Protein AF-G4SUW9-F1 (afdb_monomer_lite)

Secondary structure (DSSP, 8-state):
------HHHHHHHHHHHHHHTT-----GGGEETTTTEEHHHHHHHHHHH--

Foldseek 3Di:
DPPPPPVVVVVVVVVVVCVVVPDDDDDPVQQDPVVRDSVVVVVVVCVVPVD

Organism: Methylotuvimicrobium alcaliphilum (strain DSM 19304 / NCIMB 14124 / VKM B-2133 / 20Z) (NCBI:txid1091494)

Radius of gyration: 16.4 Å; chains: 1; bounding box: 41×30×39 Å

pLDDT: mean 84.25, std 13.32, range [43.72, 95.88]

Structure (mmCIF, N/CA/C/O backbone):
data_AF-G4SUW9-F1
#
_entry.id   AF-G4SUW9-F1
#
loop_
_atom_site.group_PDB
_atom_site.id
_atom_site.type_symbol
_atom_site.label_atom_id
_atom_site.label_alt_id
_atom_site.label_comp_id
_atom_site.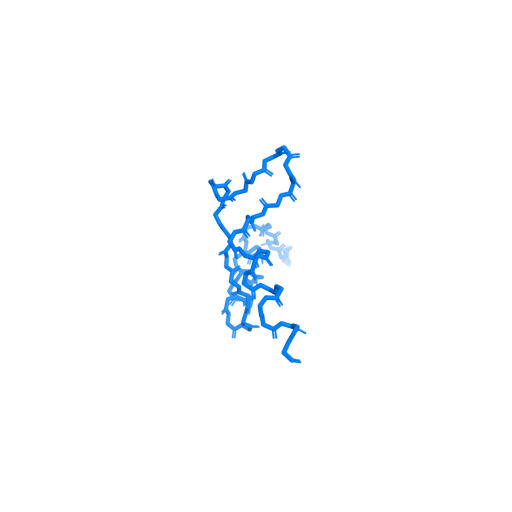label_asym_id
_atom_site.label_entity_id
_atom_site.label_seq_id
_atom_site.pdbx_PDB_ins_code
_atom_site.Cartn_x
_atom_site.Cartn_y
_atom_site.Cartn_z
_atom_site.occupancy
_atom_site.B_iso_or_equiv
_atom_site.auth_seq_id
_atom_site.auth_comp_id
_atom_site.auth_asym_id
_atom_site.auth_atom_id
_atom_site.pdbx_PDB_model_num
ATOM 1 N N . MET A 1 1 ? 30.174 -10.550 -20.634 1.00 43.72 1 MET A N 1
ATOM 2 C CA . MET A 1 1 ? 28.885 -10.024 -21.141 1.00 43.72 1 MET A CA 1
ATOM 3 C C . MET A 1 1 ? 28.327 -9.087 -20.080 1.00 43.72 1 MET A C 1
ATOM 5 O O . MET A 1 1 ? 28.241 -9.517 -18.938 1.00 43.72 1 MET A O 1
ATOM 9 N N . LYS A 1 2 ? 28.024 -7.816 -20.390 1.00 51.72 2 LYS A N 1
ATOM 10 C CA . LYS A 1 2 ? 27.292 -6.952 -19.443 1.00 51.72 2 LYS A CA 1
ATOM 11 C C . LYS A 1 2 ? 25.877 -7.515 -19.318 1.00 51.72 2 LYS A C 1
ATOM 13 O O . LYS A 1 2 ? 25.203 -7.654 -20.336 1.00 51.72 2 LYS A O 1
ATOM 18 N N . ALA A 1 3 ? 25.464 -7.882 -18.107 1.00 59.09 3 ALA A N 1
ATOM 19 C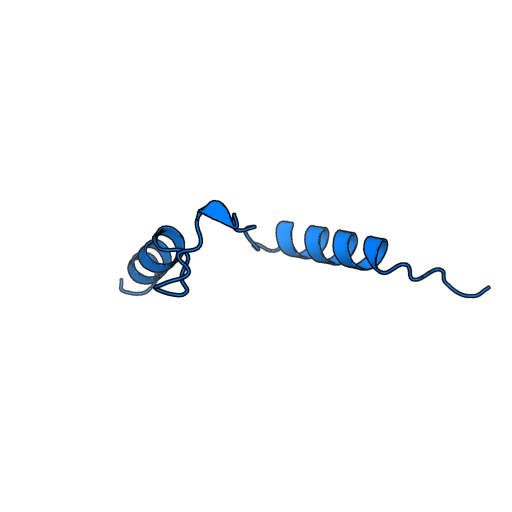 CA . ALA A 1 3 ? 24.083 -8.260 -17.845 1.00 59.09 3 ALA A CA 1
ATOM 20 C C . ALA A 1 3 ? 23.193 -7.071 -18.226 1.00 59.09 3 ALA A C 1
ATOM 22 O O . ALA A 1 3 ? 23.411 -5.955 -17.758 1.00 59.09 3 ALA A O 1
ATOM 23 N N . ASN A 1 4 ? 22.245 -7.293 -19.132 1.00 58.22 4 ASN A N 1
ATOM 24 C CA . ASN A 1 4 ? 21.279 -6.281 -19.529 1.00 58.22 4 ASN A CA 1
ATOM 25 C C . ASN A 1 4 ? 20.222 -6.182 -18.419 1.00 58.22 4 ASN A C 1
ATOM 27 O O . ASN A 1 4 ? 19.143 -6.757 -18.523 1.00 58.22 4 ASN A O 1
ATOM 31 N N . THR A 1 5 ? 20.570 -5.516 -17.319 1.00 58.38 5 THR A N 1
ATOM 32 C CA . THR A 1 5 ? 19.708 -5.266 -16.155 1.00 58.38 5 THR A CA 1
ATOM 33 C C . THR A 1 5 ? 18.715 -4.142 -16.454 1.00 58.38 5 THR A C 1
ATOM 35 O O . THR A 1 5 ? 18.649 -3.161 -15.722 1.00 58.38 5 THR A O 1
ATOM 38 N N . GLN A 1 6 ? 17.993 -4.227 -17.577 1.00 62.66 6 GLN A N 1
ATOM 39 C CA . GLN A 1 6 ? 16.930 -3.267 -17.880 1.00 62.66 6 GLN A CA 1
ATOM 40 C C . GLN A 1 6 ? 15.903 -3.343 -16.750 1.00 62.66 6 GLN A C 1
ATOM 42 O O . GLN A 1 6 ? 15.349 -4.416 -16.507 1.00 62.66 6 GLN A O 1
ATOM 47 N N . GLU A 1 7 ? 15.686 -2.221 -16.065 1.00 62.12 7 GLU A N 1
ATOM 48 C CA . GLU A 1 7 ? 14.864 -2.090 -14.851 1.00 62.12 7 GLU A CA 1
ATOM 49 C C . GLU A 1 7 ? 13.489 -2.758 -14.987 1.00 62.12 7 GLU A C 1
ATOM 51 O O . GLU A 1 7 ? 13.041 -3.434 -14.068 1.00 62.12 7 GLU A O 1
ATOM 56 N N . LYS A 1 8 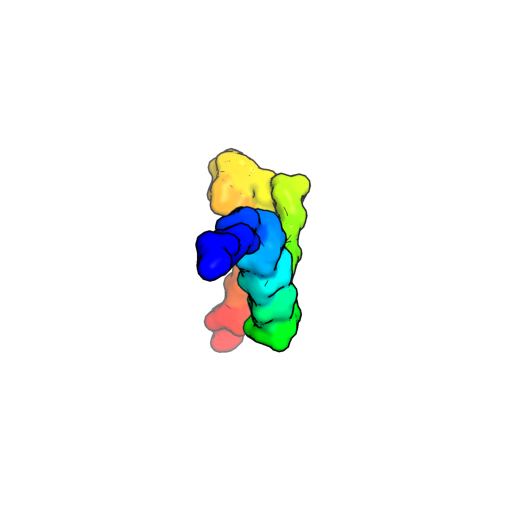? 12.907 -2.742 -16.191 1.00 62.59 8 LYS A N 1
ATOM 57 C CA . LYS A 1 8 ? 11.652 -3.432 -16.534 1.00 62.59 8 LYS A CA 1
ATOM 58 C C . LYS A 1 8 ? 11.598 -4.921 -16.152 1.00 62.59 8 LYS A C 1
ATOM 60 O O . LYS A 1 8 ? 10.539 -5.440 -15.821 1.00 62.59 8 LYS A O 1
ATOM 65 N N . HIS A 1 9 ? 12.720 -5.643 -16.234 1.00 71.06 9 HIS A N 1
ATOM 66 C CA . HIS A 1 9 ? 12.762 -7.063 -15.863 1.00 71.06 9 HIS A CA 1
ATOM 67 C C . HIS A 1 9 ? 12.848 -7.248 -14.347 1.00 71.06 9 HIS A C 1
ATOM 69 O O . HIS A 1 9 ? 12.397 -8.269 -13.834 1.00 71.06 9 HIS A O 1
ATOM 75 N N . PHE A 1 10 ? 13.404 -6.264 -13.639 1.00 81.12 10 PHE A N 1
ATOM 76 C CA . PHE A 1 10 ? 13.428 -6.243 -12.183 1.00 81.12 10 PHE A CA 1
ATOM 77 C C . PHE A 1 10 ? 12.059 -5.884 -11.615 1.00 81.12 10 PHE A C 1
ATOM 79 O O . PHE A 1 10 ? 11.594 -6.587 -10.728 1.00 81.12 10 PHE A O 1
ATOM 86 N N . GLU A 1 11 ? 11.389 -4.867 -12.157 1.00 82.88 11 GLU A N 1
ATOM 87 C CA . GLU A 1 11 ? 10.037 -4.476 -11.740 1.00 82.88 11 GLU A CA 1
ATOM 88 C C . GLU A 1 11 ? 9.052 -5.638 -11.872 1.00 82.88 11 GLU A C 1
ATOM 90 O O . GLU A 1 11 ? 8.403 -5.997 -10.896 1.00 82.88 11 GLU A O 1
ATOM 95 N N . ALA A 1 12 ? 9.031 -6.313 -13.026 1.00 86.69 12 ALA A N 1
ATOM 96 C CA . ALA A 1 12 ? 8.169 -7.476 -13.236 1.00 86.69 12 ALA A CA 1
ATOM 97 C C . ALA A 1 12 ? 8.495 -8.641 -12.282 1.00 86.69 12 ALA A C 1
ATOM 99 O O . ALA A 1 12 ? 7.595 -9.341 -11.823 1.00 86.69 12 ALA A O 1
ATOM 100 N N . ALA A 1 13 ? 9.775 -8.866 -11.965 1.00 89.12 13 ALA A N 1
ATOM 101 C CA . ALA A 1 13 ? 10.171 -9.904 -11.015 1.00 89.12 13 ALA A CA 1
ATOM 102 C C . ALA A 1 13 ? 9.762 -9.554 -9.573 1.00 89.12 13 ALA A C 1
ATOM 104 O O . ALA A 1 13 ? 9.321 -10.434 -8.831 1.00 89.12 13 ALA A O 1
ATOM 105 N N . ILE A 1 14 ? 9.884 -8.281 -9.188 1.00 89.12 14 ILE A N 1
ATOM 106 C CA . ILE A 1 14 ? 9.453 -7.757 -7.888 1.00 89.12 14 ILE A CA 1
ATOM 107 C C . ILE A 1 14 ? 7.934 -7.861 -7.769 1.00 89.12 14 ILE A C 1
ATOM 109 O O . ILE A 1 14 ? 7.446 -8.437 -6.802 1.00 89.12 14 ILE A O 1
ATOM 113 N N . GLU A 1 15 ? 7.190 -7.375 -8.761 1.00 89.94 15 GLU A N 1
ATOM 114 C CA . GLU A 1 15 ? 5.730 -7.450 -8.800 1.00 89.94 15 GLU A CA 1
ATOM 115 C C . GLU A 1 15 ? 5.253 -8.904 -8.718 1.00 89.94 15 GLU A C 1
ATOM 117 O O . GLU A 1 15 ? 4.435 -9.241 -7.864 1.00 89.94 15 GLU A O 1
ATOM 122 N N . HIS A 1 16 ? 5.833 -9.799 -9.523 1.00 91.88 16 HIS A N 1
ATOM 123 C CA . HIS A 1 16 ? 5.511 -11.223 -9.476 1.00 91.88 16 HIS A CA 1
ATOM 124 C C . HIS A 1 16 ? 5.762 -11.833 -8.090 1.00 91.88 16 HIS A C 1
ATOM 126 O O . HIS A 1 16 ? 4.932 -12.584 -7.576 1.00 91.88 16 HIS A O 1
ATOM 132 N N . HIS A 1 17 ? 6.896 -11.513 -7.462 1.00 93.94 17 HIS A N 1
ATOM 133 C CA . HIS A 1 17 ? 7.196 -11.985 -6.115 1.00 93.94 17 HIS A CA 1
ATOM 134 C C . HIS A 1 17 ? 6.182 -11.458 -5.093 1.00 93.94 17 HIS A C 1
ATOM 136 O O . HIS A 1 17 ? 5.668 -12.239 -4.295 1.00 93.94 17 HIS A O 1
ATOM 142 N N . LEU A 1 18 ? 5.865 -10.164 -5.135 1.00 93.69 18 LEU A N 1
ATOM 143 C CA . LEU A 1 18 ? 4.921 -9.523 -4.226 1.00 93.69 18 LEU A CA 1
ATOM 144 C C . LEU A 1 18 ? 3.526 -10.151 -4.339 1.00 93.69 18 LEU A C 1
ATOM 146 O O . LEU A 1 18 ? 2.973 -10.587 -3.326 1.00 93.69 18 LEU A O 1
ATOM 150 N N . LEU A 1 19 ? 2.989 -10.269 -5.557 1.00 92.25 19 LEU A N 1
ATOM 151 C CA . LEU A 1 19 ? 1.663 -10.845 -5.811 1.00 92.25 19 LEU A CA 1
ATOM 152 C C . LEU A 1 19 ? 1.545 -12.291 -5.304 1.00 92.25 19 LEU A C 1
ATOM 154 O O . LEU A 1 19 ? 0.501 -12.688 -4.791 1.00 92.25 19 LEU A O 1
ATOM 158 N N . ASN A 1 20 ? 2.632 -13.065 -5.370 1.00 94.94 20 ASN A N 1
ATOM 159 C CA . ASN A 1 20 ? 2.668 -14.434 -4.849 1.00 94.94 20 ASN A CA 1
ATOM 160 C C . ASN A 1 20 ? 2.837 -14.522 -3.321 1.00 94.94 20 ASN A C 1
ATOM 162 O O . ASN A 1 20 ? 2.692 -15.607 -2.761 1.00 94.94 20 ASN A O 1
ATOM 166 N N . ASN A 1 21 ? 3.162 -13.419 -2.640 1.00 94.75 21 ASN A N 1
ATOM 167 C CA . ASN A 1 21 ? 3.451 -13.382 -1.200 1.00 94.75 21 ASN A CA 1
ATOM 168 C C . ASN A 1 21 ? 2.480 -12.478 -0.424 1.00 94.75 21 ASN A C 1
ATOM 170 O O . ASN A 1 21 ? 2.823 -11.932 0.623 1.00 94.75 21 ASN A O 1
ATOM 174 N N . GLY A 1 22 ? 1.247 -12.335 -0.918 1.00 87.69 22 GLY A N 1
ATOM 175 C CA . GLY A 1 22 ? 0.166 -11.665 -0.192 1.00 87.69 22 GLY A CA 1
ATOM 176 C C . GLY A 1 22 ? 0.131 -10.146 -0.349 1.00 87.69 22 GLY A C 1
ATOM 177 O O . GLY A 1 22 ? -0.689 -9.494 0.296 1.00 87.69 22 GLY A O 1
ATOM 178 N N . TYR A 1 23 ? 0.969 -9.571 -1.218 1.00 88.88 23 TYR A N 1
ATOM 179 C CA . TYR A 1 23 ? 0.756 -8.198 -1.659 1.00 88.88 23 TYR A CA 1
ATOM 180 C C . TYR A 1 23 ? -0.509 -8.125 -2.512 1.00 88.88 23 TYR A C 1
ATOM 182 O O . TYR A 1 23 ? -0.706 -8.921 -3.432 1.00 88.88 23 TYR A O 1
ATOM 190 N N . GLN A 1 24 ? -1.343 -7.134 -2.220 1.00 84.38 24 GLN A N 1
ATOM 191 C CA . GLN A 1 24 ? -2.487 -6.778 -3.044 1.00 84.38 24 GLN A CA 1
ATOM 192 C C . GLN A 1 24 ? -2.172 -5.469 -3.776 1.00 84.38 24 GLN A C 1
ATOM 194 O O . GLN A 1 24 ? -1.810 -4.490 -3.107 1.00 84.38 24 GLN A O 1
ATOM 199 N N . PRO A 1 25 ? -2.280 -5.447 -5.117 1.00 85.00 25 PRO A N 1
ATOM 200 C CA . PRO A 1 25 ? -2.111 -4.226 -5.887 1.00 85.00 25 PRO A CA 1
ATOM 201 C C . PRO A 1 25 ? -3.241 -3.253 -5.542 1.00 85.00 25 PRO A C 1
ATOM 203 O O . PRO A 1 25 ? -4.390 -3.665 -5.393 1.00 85.00 25 PRO A O 1
ATOM 206 N N . GLY A 1 26 ? -2.894 -1.978 -5.381 1.00 84.06 26 GLY A N 1
ATOM 207 C CA . GLY A 1 26 ? -3.874 -0.898 -5.242 1.00 84.06 26 GLY A CA 1
ATOM 208 C C . GLY A 1 26 ? -4.250 -0.315 -6.604 1.00 84.06 26 GLY A C 1
ATOM 209 O O . GLY A 1 26 ? -3.506 -0.484 -7.574 1.00 84.06 26 GLY A O 1
ATOM 210 N N . ASP A 1 27 ? -5.371 0.403 -6.665 1.00 86.56 27 ASP A N 1
ATOM 211 C CA . ASP A 1 27 ? -5.735 1.245 -7.807 1.00 86.56 27 ASP A CA 1
ATOM 212 C C . ASP A 1 27 ? -5.531 2.718 -7.431 1.00 86.56 27 ASP A C 1
ATOM 214 O O . ASP A 1 27 ? -6.003 3.202 -6.405 1.00 86.56 27 ASP A O 1
ATOM 218 N N . SER A 1 28 ? -4.830 3.459 -8.288 1.00 86.81 28 SER A N 1
ATOM 219 C CA . SER A 1 28 ? -4.655 4.907 -8.140 1.00 86.81 28 SER A CA 1
ATOM 220 C C . SER A 1 28 ? -5.974 5.688 -8.082 1.00 86.81 28 SER A C 1
ATOM 222 O O . SER A 1 28 ? -6.000 6.781 -7.525 1.00 86.81 28 SER A O 1
ATOM 224 N N . GLN A 1 29 ? -7.056 5.145 -8.645 1.00 91.00 29 GLN A N 1
ATOM 225 C CA . GLN A 1 29 ? -8.389 5.750 -8.618 1.00 91.00 29 GLN A CA 1
ATOM 226 C C . GLN A 1 29 ? -9.032 5.707 -7.228 1.00 91.00 29 GLN A C 1
ATOM 228 O O . GLN A 1 29 ? -9.857 6.565 -6.918 1.00 91.00 29 GLN A O 1
ATOM 233 N N . ASP A 1 30 ? -8.627 4.751 -6.391 1.00 89.94 30 ASP A N 1
ATOM 234 C CA . ASP A 1 30 ? -9.163 4.567 -5.040 1.00 89.94 30 ASP A CA 1
ATOM 235 C C . ASP A 1 30 ? -8.412 5.413 -3.996 1.00 89.94 30 ASP A C 1
ATOM 237 O O . ASP A 1 30 ? -8.811 5.496 -2.829 1.00 89.94 30 ASP A O 1
ATOM 241 N N . PHE A 1 31 ? -7.321 6.067 -4.408 1.00 92.81 31 PHE A N 1
ATOM 242 C CA . PHE A 1 31 ? -6.531 6.946 -3.560 1.00 92.81 31 PHE A CA 1
ATOM 243 C C . PHE A 1 31 ? -7.174 8.332 -3.446 1.00 92.81 31 PHE A C 1
ATOM 245 O O . PHE A 1 31 ? -7.298 9.065 -4.427 1.00 92.81 31 PHE A O 1
ATOM 252 N N . ASP A 1 32 ? -7.527 8.728 -2.224 1.00 93.31 32 ASP A N 1
ATOM 253 C CA . ASP A 1 32 ? -7.981 10.081 -1.915 1.00 93.31 32 ASP A CA 1
ATOM 254 C C . ASP A 1 32 ? -6.764 10.982 -1.618 1.00 93.31 32 ASP A C 1
ATOM 256 O O . ASP A 1 32 ? -6.099 10.780 -0.595 1.00 93.31 32 ASP A O 1
ATOM 260 N N . PRO A 1 33 ? -6.455 11.987 -2.460 1.00 93.25 33 PRO A N 1
ATOM 261 C CA . PRO A 1 33 ? -5.300 12.859 -2.264 1.00 93.25 33 PRO A CA 1
ATOM 262 C C . PRO A 1 33 ? -5.490 13.900 -1.153 1.00 93.25 33 PRO A C 1
ATOM 264 O O . PRO A 1 33 ? -4.493 14.390 -0.625 1.00 93.25 33 PRO A O 1
ATOM 267 N N . GLU A 1 34 ? -6.726 14.248 -0.784 1.00 95.88 34 GLU A N 1
ATOM 268 C CA . GLU A 1 34 ? -6.988 15.181 0.318 1.00 95.88 34 GLU A CA 1
ATOM 269 C C . GLU A 1 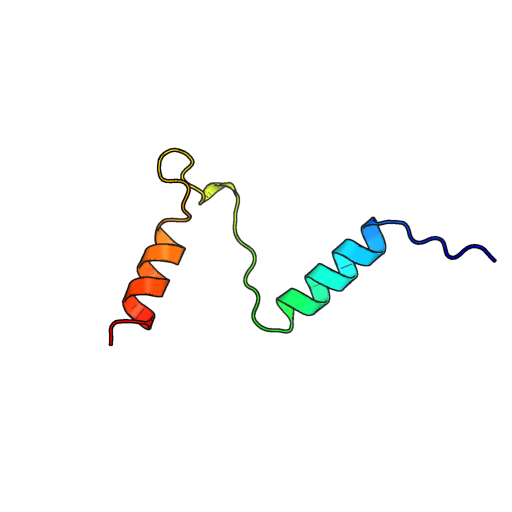34 ? -6.713 14.511 1.665 1.00 95.88 34 GLU A C 1
ATOM 271 O O . GLU A 1 34 ? -6.142 15.124 2.568 1.00 95.88 34 GLU A O 1
ATOM 276 N N . LEU A 1 35 ? -7.085 13.234 1.788 1.00 92.12 35 LEU A N 1
ATOM 277 C CA . LEU A 1 35 ? -6.824 12.433 2.985 1.00 92.12 35 LEU A CA 1
ATOM 278 C C . LEU A 1 35 ? -5.494 11.672 2.935 1.00 92.12 35 LEU A C 1
ATOM 280 O O . LEU A 1 35 ? -5.050 11.174 3.968 1.00 92.12 35 LEU A O 1
ATOM 284 N N . CYS A 1 36 ? -4.859 11.595 1.763 1.00 92.31 36 CYS A N 1
ATOM 285 C CA . CYS A 1 36 ? -3.655 10.808 1.491 1.00 92.31 36 CYS A CA 1
ATOM 286 C C . CYS A 1 36 ? -3.834 9.307 1.805 1.00 92.31 36 CYS A C 1
ATOM 288 O O . CYS A 1 36 ? -2.953 8.667 2.384 1.00 92.31 36 CYS A O 1
ATOM 290 N N . LEU A 1 37 ? -5.001 8.740 1.478 1.00 92.75 37 LEU A N 1
ATOM 291 C CA . LEU A 1 37 ? -5.386 7.381 1.879 1.00 92.75 37 LEU A CA 1
ATOM 292 C C . LEU A 1 37 ? -6.279 6.691 0.838 1.00 92.75 37 LEU A C 1
ATOM 294 O O . LEU A 1 37 ? -7.172 7.308 0.265 1.00 92.75 37 LEU A O 1
ATOM 298 N N . GLU A 1 38 ? -6.117 5.374 0.695 1.00 92.94 38 GLU A N 1
ATOM 299 C CA . GLU A 1 38 ? -7.128 4.487 0.101 1.00 92.94 38 GLU A CA 1
ATOM 300 C C . GLU A 1 38 ? -8.179 4.159 1.179 1.00 92.94 38 GLU A C 1
ATOM 302 O O . GLU A 1 38 ? -7.932 3.340 2.073 1.00 92.94 38 GLU A O 1
ATOM 307 N N . LYS A 1 39 ? -9.336 4.835 1.155 1.00 90.12 39 LYS A N 1
ATOM 308 C CA . LYS A 1 39 ? -10.310 4.809 2.268 1.00 90.12 39 LYS A CA 1
ATOM 309 C C . LYS A 1 39 ? -10.767 3.398 2.634 1.00 90.12 39 LYS A C 1
ATOM 311 O O . LYS A 1 39 ? -10.725 3.033 3.808 1.00 90.12 39 LYS A O 1
ATOM 316 N N . ASP A 1 40 ? -11.160 2.601 1.647 1.00 89.94 40 ASP A N 1
ATOM 317 C CA . ASP A 1 40 ? -11.704 1.260 1.887 1.00 89.94 40 ASP A CA 1
ATOM 318 C C . ASP A 1 40 ? -10.651 0.326 2.485 1.00 89.94 40 ASP A C 1
ATOM 320 O O . ASP A 1 40 ? -10.920 -0.397 3.448 1.00 89.94 40 ASP A O 1
ATOM 324 N N . ARG A 1 41 ? -9.413 0.420 1.990 1.00 90.12 41 ARG A N 1
ATOM 325 C CA . ARG A 1 41 ? -8.267 -0.323 2.519 1.00 90.12 41 ARG A CA 1
ATOM 326 C C . ARG A 1 41 ? -7.975 0.050 3.971 1.00 90.12 41 ARG A C 1
ATOM 328 O O . ARG A 1 41 ? -7.714 -0.826 4.795 1.00 90.12 41 ARG A O 1
ATOM 335 N N . PHE A 1 42 ? -8.050 1.338 4.300 1.00 91.00 42 PHE A N 1
ATOM 336 C CA . PHE A 1 42 ? -7.848 1.830 5.659 1.00 91.00 42 PHE A CA 1
ATOM 337 C C . PHE A 1 42 ? -8.947 1.360 6.623 1.00 91.00 42 PHE A C 1
ATOM 339 O O . PHE A 1 42 ? -8.645 0.873 7.715 1.00 91.00 42 PHE A O 1
ATOM 346 N N . ILE A 1 43 ? -10.219 1.441 6.222 1.00 92.31 43 ILE A N 1
ATOM 347 C CA . ILE A 1 43 ? -11.341 0.969 7.044 1.00 92.31 43 ILE A CA 1
ATOM 348 C C . ILE A 1 43 ? -11.266 -0.545 7.262 1.00 92.31 43 ILE A C 1
ATOM 350 O O . ILE A 1 43 ? -11.412 -0.998 8.400 1.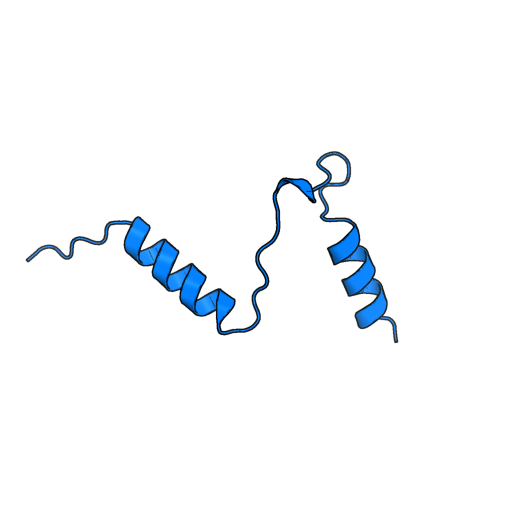00 92.31 43 ILE A O 1
ATOM 354 N N . ALA A 1 44 ? -10.971 -1.322 6.216 1.00 91.12 44 ALA A N 1
ATOM 355 C CA . ALA A 1 44 ? -10.786 -2.767 6.329 1.00 91.12 44 ALA A CA 1
ATOM 356 C C . ALA A 1 44 ? -9.651 -3.123 7.304 1.00 91.12 44 ALA A C 1
ATOM 358 O O . ALA A 1 44 ? -9.798 -4.024 8.130 1.00 91.12 44 ALA A O 1
ATOM 359 N N . PHE A 1 45 ? -8.540 -2.378 7.267 1.00 91.19 45 PHE A N 1
ATOM 360 C CA . PHE A 1 45 ? -7.440 -2.547 8.216 1.00 91.19 45 PHE A CA 1
ATOM 361 C C . PHE A 1 45 ? -7.869 -2.287 9.669 1.00 91.19 45 PHE A C 1
ATOM 363 O O . PHE A 1 45 ? -7.557 -3.091 10.549 1.00 91.19 45 PHE A O 1
ATOM 370 N N . ILE A 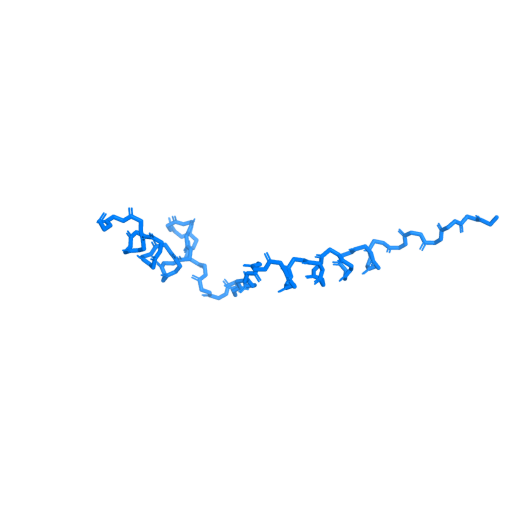1 46 ? -8.606 -1.202 9.938 1.00 94.00 46 ILE A N 1
ATOM 371 C CA . ILE A 1 46 ? -9.119 -0.909 11.287 1.00 94.00 46 ILE A CA 1
ATOM 372 C C . ILE A 1 46 ? -10.004 -2.057 11.778 1.00 94.00 46 ILE A C 1
ATOM 374 O O . ILE A 1 46 ? -9.810 -2.559 12.883 1.00 94.00 46 ILE A O 1
ATOM 378 N N . GLN A 1 47 ? -10.946 -2.506 10.947 1.00 94.12 47 GLN A N 1
ATOM 379 C CA . GLN A 1 47 ? -11.865 -3.591 11.296 1.00 94.12 47 GLN A CA 1
ATOM 380 C C . GLN A 1 47 ? -11.130 -4.902 11.596 1.00 94.12 47 GLN A C 1
ATOM 382 O O . GLN A 1 47 ? -11.499 -5.608 12.529 1.00 94.12 47 GLN A O 1
ATOM 387 N N . ALA A 1 48 ? -10.080 -5.217 10.836 1.00 93.38 48 ALA A N 1
ATOM 388 C CA . ALA A 1 48 ? -9.308 -6.443 11.012 1.00 93.38 48 ALA A CA 1
ATOM 389 C C . ALA A 1 48 ? -8.404 -6.435 12.257 1.00 93.38 48 ALA A C 1
ATOM 391 O O . ALA A 1 48 ? -8.015 -7.500 12.731 1.00 93.38 48 ALA A O 1
ATOM 392 N N . THR A 1 49 ? -8.031 -5.259 12.770 1.00 94.50 49 THR A N 1
ATOM 393 C CA . THR A 1 49 ? -7.005 -5.125 13.821 1.00 94.50 49 THR A CA 1
ATOM 394 C C . THR A 1 49 ? -7.548 -4.730 15.190 1.00 94.50 49 THR A C 1
ATOM 396 O O . THR A 1 49 ? -6.815 -4.834 16.169 1.00 94.50 49 THR A O 1
ATOM 399 N N . GLN A 1 50 ? -8.802 -4.283 15.277 1.00 87.00 50 GLN A N 1
ATOM 400 C CA . GLN A 1 50 ? -9.432 -3.812 16.519 1.00 87.00 50 GLN A CA 1
ATOM 401 C C . GLN A 1 50 ? -10.440 -4.818 17.117 1.00 87.00 50 GLN A C 1
ATOM 403 O O . GLN A 1 50 ? -11.373 -4.405 17.805 1.00 87.00 50 GLN A O 1
ATOM 408 N N . ALA A 1 51 ? -10.275 -6.116 16.834 1.00 58.31 51 ALA A N 1
ATOM 409 C CA . ALA A 1 51 ? -11.076 -7.199 17.419 1.00 58.31 51 ALA A CA 1
ATOM 410 C C . ALA A 1 51 ? -10.669 -7.526 18.865 1.00 58.31 51 ALA A C 1
ATOM 412 O O . ALA A 1 51 ? -9.452 -7.483 19.164 1.00 58.31 51 ALA A O 1
#

Sequence (51 aa):
MKANTQEKHFEAAIEHHLLNNGYQPGDSQDFDPELCLEKDRFIAFIQATQA

=== Feature glossary ===
The record interleaves many kinds of information about one protein. Here is each kind framed as the question it answers.

Q: What does the local fold look like, residue by residue?
A: A 3Di character summarizes, for each residue, the relative orientation of the Cα frame of its nearest spatial neighbor. Because it encodes fold topology rather than chemistry, 3Di alignments detect remote structural similarity that sequence alignment misses.

Q: Which residues are in helices, strands, or loops?
A: Secondary structure is the local, repeating backbone conformation. DSSP classifies it into eight states by reading the hydrogen-bond network: three helix types (H, G, I), two β types (E, B), two non-regular types (T, S), and unstructured coil (-).

Q: How big and how compact is the whole molecule?
A: Three whole-structure scalars: the radius of gyration (RMS distance of Cα from centroid, in Å), the count of Cα–Cα contacts (pairs closer than 8 Å and separated by more than four residues in sequence — i.e. tertiary, not local, contacts), and the bounding-box dimensions. Together they distinguish compact globular folds from extended fibres or disordered chains.

Q: How confident is the AlphaFold model at each residue?
A: For AlphaFold models, the B-factor field carries pLDDT — the model's own estimate of local accuracy on a 0–100 scale. Regions with pLDDT<50 should be treated as essentially unmodeled; they often correspond to intrinsically disordered segments.

Q: What family and function is it annotated with?
A: Functional annotations link the protein to curated databases. InterPro entries identify conserved domains and families by matching the sequence against member-database signatures (Pfam, PROSITE, CDD, …). Gene Ontology (GO) terms describe molecular function, biological process, and cellular component in a controlled vocabulary. CATH places the structure in a hierarchical fold classification (Class/Architecture/Topology/Homologous-superfamily). The organism is the source species.

Q: What known structures does this most resemble?
A: Nearest PDB neighbors are the top structural matches found by Foldseek when searching this structure against the entire Protein Data Bank. Each hit reports a TM-score (0 to 1; >0.5 almost always implies the same fold) and an E-value. These are *structural* homologs — they may share no detectable sequence similarity.

Q: Which residues are buried vs exposed?
A: Solvent-accessible surface area (SASA) is the area in Å² traced out by the centre of a 1.4 Å probe sphere (a water molecule) rolled over the protein's van der Waals surface (Shrake–Rupley / Lee–Richards construction). Buried residues have near-zero SASA; fully exposed residues can exceed 200 Å². The total SASA scales roughly with the number of surface residues.

Q: What are the backbone torsion angles?
A: φ (phi) and ψ (psi) are the two rotatable backbone dihedrals per residue: φ is the C(i-1)–N–Cα–C torsion, ψ is the N–Cα–C–N(i+1) torsion, both in degrees on (−180°, 180°]. α-helical residues cluster near (−60°, −45°); β-strand residues near (−120°, +130°). A Ramachandran plot is simply a scatter of (φ, ψ) for every residue.

Q: Are the domains correctly placed relative to each other?
A: Predicted aligned error is AlphaFold's pairwise confidence. Unlike pLDDT (per-residue), PAE is per-residue-pair and captures whether two parts of the structure are correctly placed relative to each other. Units are ångströms of expected positional error.

Q: What if only a Cα trace is available?
A: P-SEA three-state annotation labels each residue as helix, strand, or coil based purely on the geometry of the Cα trace. It serves as a fallback when the full backbone (and thus DSSP) is unavailable.

Q: What is the amino-acid chain?
A: This is the polypeptide sequence — one letter per residue, N-terminus first. Length ranges from a few dozen residues for small domains to over a thousand for large multi-domain proteins.

Q: What do the rendered images show?
A: The six renders are orthographic views along the three Cartesian axes in both directions. Representation (cartoon, sticks, or surface) and color scheme (sequence-rainbow or by-chain) vary across proteins so the training set covers all the common visualization conventions.

Q: What do the diagnostic plots show?
A: Plot images: a contact map (which residues are close in 3D, as an N×N binary image), a Ramachandran scatter (backbone torsion angles, revealing secondary-structure composition at a glance), and — for AlphaFold structures — a PAE heatmap (pairwise prediction confidence).

Q: How mobile is each atom in the crystal?
A: B-factor (Debye–Waller factor) reflects atomic displacement in the crystal lattice. It is an experimental observable (units Å²), not a prediction; low values mean the atom is pinned down, high values mean it moves or is heterogeneous across the crystal.

Q: Where is each backbone atom in 3D?
A: The mmCIF table is the protein's shape written out atom by atom. For each backbone N, Cα, C, and carbonyl O, it records an (x, y, z) coordinate triple in Å plus the residue type, chain letter, and residue number.